Protein AF-A0A9E5NSW5-F1 (afdb_monomer)

pLDDT: mean 81.77, std 16.22, range [39.94, 98.19]

Mean predicted aligned error: 17.88 Å

Radius of gyration: 30.1 Å; Cα contacts (8 Å, |Δi|>4): 69; chains: 1; bounding box: 54×47×78 Å

Foldseek 3Di:
DDDDDDDDDDQVRCVVVVNHPPPVPDDDVLNVLVVVVPPDDDVVLPPQQAAQPPQRQGPVNCVVVVDDDDPSVCVSCVSVVQVVCCVPPVHPDDPDDDDDDDPDPVRVLVVVLVVLVVV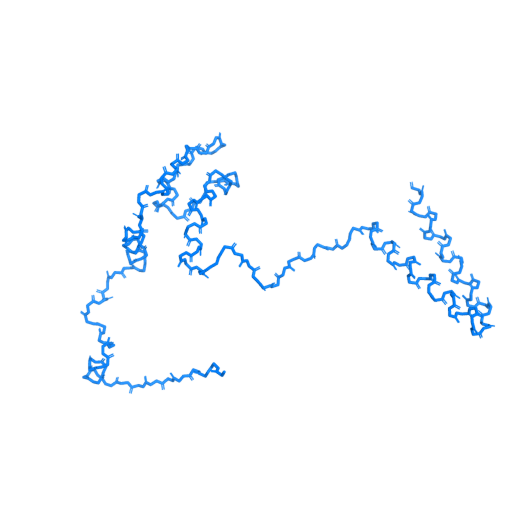LVVCVVVVVVVVNVVSVVVNVVSVVVVVD

Nearest PDB structures (foldseek):
  8wtc-assembly2_D  TM=4.691E-01  e=7.700E-06  Bacillus subtilis subsp. subtilis str. 168
  1s3q-assembly1_J-2  TM=4.730E-01  e=1.519E+00  Archaeoglobus fulgidus
  4xgs-assembly1_B  TM=5.065E-01  e=3.825E+00  Escherichia coli K-12
  3qz3-assembly1_A  TM=2.970E-01  e=7.255E-01  Vibrio cholerae O1 biovar El Tor str. N16961

Sequence (148 aa):
DNEMTTVHLCPSCAAEKGLDAGSAKNLPLSDFLAQMGQAAVTEEERVVAGPCTYCHTTVDDFRRSGRLGCPHCYSVYESQLRAILRRIHGSTYHLGKVYVPPASEAADRAARLAGLRRKLQQAVEAEDFERAAMIRDQIRELEAAIDA

Structure 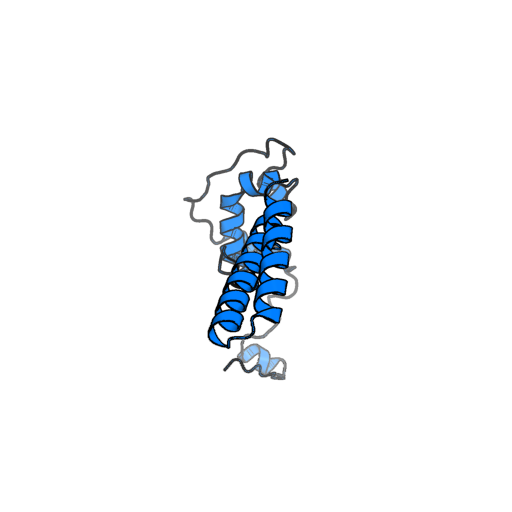(mmCIF, N/CA/C/O backbone):
data_AF-A0A9E5NSW5-F1
#
_entry.id   AF-A0A9E5NSW5-F1
#
loop_
_atom_site.group_PDB
_atom_site.id
_atom_site.type_symbol
_atom_site.label_atom_id
_atom_site.label_alt_id
_atom_site.label_comp_id
_atom_site.label_asym_id
_atom_site.label_entity_id
_atom_site.label_seq_id
_atom_site.pdbx_PDB_ins_code
_atom_site.Cartn_x
_atom_site.Cartn_y
_atom_site.Cartn_z
_atom_site.occupancy
_atom_site.B_iso_or_equiv
_atom_site.auth_seq_id
_atom_site.auth_comp_id
_atom_site.auth_asym_id
_atom_site.auth_atom_id
_atom_site.pdbx_PDB_model_num
ATOM 1 N N . ASP A 1 1 ? -20.602 -18.384 -17.792 1.00 39.94 1 ASP A N 1
ATOM 2 C CA . ASP A 1 1 ? -20.289 -19.826 -17.761 1.00 39.94 1 ASP A CA 1
ATOM 3 C C . ASP A 1 1 ? -18.956 -20.076 -18.437 1.00 39.94 1 ASP A C 1
ATOM 5 O O . ASP A 1 1 ? -18.826 -19.869 -19.634 1.00 39.94 1 ASP A O 1
ATOM 9 N N . ASN A 1 2 ? -17.927 -20.371 -17.639 1.00 47.69 2 ASN A N 1
ATOM 10 C CA . ASN A 1 2 ? -16.542 -20.526 -18.091 1.00 47.69 2 ASN A CA 1
ATOM 11 C C . ASN A 1 2 ? -16.162 -22.010 -18.053 1.00 47.69 2 ASN A C 1
ATOM 13 O O . ASN A 1 2 ? -15.383 -22.442 -17.201 1.00 47.69 2 ASN A O 1
ATOM 17 N N . GLU A 1 3 ? -16.786 -22.793 -18.928 1.00 50.81 3 GLU A N 1
ATOM 18 C CA . GLU A 1 3 ? -16.566 -24.235 -19.007 1.00 50.81 3 GLU A CA 1
ATOM 19 C C . GLU A 1 3 ? -15.395 -24.557 -19.937 1.00 5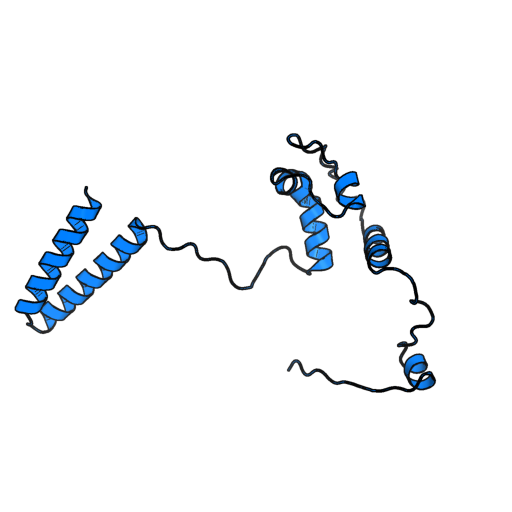0.81 3 GLU A C 1
ATOM 21 O O . GLU A 1 3 ? -15.347 -24.136 -21.093 1.00 50.81 3 GLU A O 1
ATOM 26 N N . MET A 1 4 ? -14.432 -25.313 -19.415 1.00 59.28 4 MET A N 1
ATOM 27 C CA . MET A 1 4 ? -13.303 -25.822 -20.185 1.00 59.28 4 MET A CA 1
ATOM 28 C C . MET A 1 4 ? -13.680 -27.172 -20.795 1.00 59.28 4 MET A C 1
ATOM 30 O O . MET A 1 4 ? -14.100 -28.078 -20.079 1.00 59.28 4 MET A O 1
ATOM 34 N N . THR A 1 5 ? -13.477 -27.325 -22.102 1.00 72.06 5 THR A N 1
ATOM 35 C CA . THR A 1 5 ? -13.656 -28.600 -22.807 1.00 72.06 5 THR A CA 1
ATOM 36 C C . THR A 1 5 ? -12.349 -29.057 -23.443 1.00 72.06 5 THR A C 1
ATOM 38 O O . THR A 1 5 ? -11.632 -28.284 -24.079 1.00 72.06 5 THR A O 1
ATOM 41 N N . THR A 1 6 ? -12.026 -30.333 -23.251 1.00 73.69 6 THR A N 1
ATOM 42 C CA . THR A 1 6 ? -10.845 -30.999 -23.810 1.00 73.69 6 THR A CA 1
ATOM 43 C C . THR A 1 6 ? -11.246 -31.843 -25.012 1.00 73.69 6 THR A C 1
ATOM 45 O O . THR A 1 6 ? -12.177 -32.642 -24.939 1.00 73.69 6 THR A O 1
ATOM 48 N N . VAL A 1 7 ? -10.525 -31.684 -26.124 1.00 81.69 7 VAL A N 1
ATOM 49 C CA . VAL A 1 7 ? -10.770 -32.416 -27.374 1.00 81.69 7 VAL A CA 1
ATOM 50 C C . VAL A 1 7 ? -9.480 -33.097 -27.821 1.00 81.69 7 VAL A C 1
ATOM 52 O O . VAL A 1 7 ? -8.417 -32.479 -27.825 1.00 81.69 7 VAL A O 1
ATOM 55 N N . HIS A 1 8 ? -9.575 -34.366 -28.222 1.00 82.81 8 HIS A N 1
ATOM 56 C CA . HIS A 1 8 ? -8.455 -35.150 -28.743 1.00 82.81 8 HIS A CA 1
ATOM 57 C C . HIS A 1 8 ? -8.614 -35.324 -30.255 1.00 82.81 8 HIS A C 1
ATOM 59 O O . HIS A 1 8 ? -9.510 -36.032 -30.710 1.00 82.81 8 HIS A O 1
ATOM 65 N N . LEU A 1 9 ? -7.760 -34.659 -31.032 1.00 84.50 9 LEU A N 1
ATOM 66 C CA . LEU A 1 9 ? -7.796 -34.686 -32.495 1.00 84.50 9 LEU A CA 1
ATOM 67 C C . LEU A 1 9 ? -6.628 -35.510 -33.044 1.00 84.50 9 LEU A C 1
ATOM 69 O O . LEU A 1 9 ? -5.522 -35.464 -32.506 1.00 84.50 9 LEU A O 1
ATOM 73 N N . CYS A 1 10 ? -6.862 -36.239 -34.137 1.00 87.19 10 CYS A N 1
ATOM 74 C CA . CYS A 1 10 ? -5.777 -36.809 -34.933 1.00 87.19 10 CYS A CA 1
ATOM 75 C C . CYS A 1 10 ? -5.058 -35.699 -35.740 1.00 87.19 10 CYS A C 1
ATOM 77 O O . CYS A 1 10 ? -5.597 -34.595 -35.865 1.00 87.19 10 CYS A O 1
ATOM 79 N N . PRO A 1 11 ? -3.868 -35.961 -36.316 1.00 83.56 11 PRO A N 1
ATOM 80 C CA . PRO A 1 11 ? -3.076 -34.935 -37.002 1.00 83.56 11 PRO A CA 1
ATOM 81 C C . PRO A 1 11 ? -3.810 -34.214 -38.141 1.00 83.56 11 PRO A C 1
ATOM 83 O O . PRO A 1 11 ? -3.750 -32.993 -38.224 1.00 83.56 11 PRO A O 1
ATOM 86 N N . SER A 1 12 ? -4.558 -34.938 -38.979 1.00 84.62 12 SER A N 1
ATOM 87 C CA . SER A 1 12 ? -5.314 -34.334 -40.084 1.00 84.62 12 SER A CA 1
ATOM 88 C C . SER A 1 12 ? -6.445 -33.430 -39.590 1.00 84.62 12 SER A C 1
ATOM 90 O O . SER A 1 12 ? -6.597 -32.312 -40.075 1.00 84.62 12 SER A O 1
ATOM 92 N N . CYS A 1 13 ? -7.197 -33.863 -38.576 1.00 83.50 13 CYS A N 1
ATOM 93 C CA . CYS A 1 13 ? -8.262 -33.049 -37.988 1.00 83.50 13 CYS A CA 1
ATOM 94 C C . CYS A 1 13 ? -7.715 -31.836 -37.221 1.00 83.50 13 CYS A C 1
ATOM 96 O O . CYS A 1 13 ? -8.361 -30.790 -37.188 1.00 83.50 13 CYS A O 1
ATOM 98 N N . ALA A 1 14 ? -6.531 -31.948 -36.608 1.00 83.62 14 ALA A N 1
ATOM 99 C CA . ALA A 1 14 ? -5.849 -30.808 -36.002 1.00 83.62 14 ALA A CA 1
ATOM 100 C C . ALA A 1 14 ? -5.442 -29.780 -37.071 1.00 83.62 14 ALA A C 1
ATOM 102 O O . ALA A 1 14 ? -5.661 -28.585 -36.877 1.00 83.62 14 ALA A O 1
ATOM 103 N N . ALA A 1 15 ? -4.937 -30.243 -38.218 1.00 77.62 15 ALA A N 1
ATOM 104 C CA . ALA A 1 15 ? -4.557 -29.388 -39.336 1.00 77.62 15 ALA A CA 1
ATOM 105 C C . ALA A 1 15 ? -5.738 -28.621 -39.938 1.00 77.62 15 ALA A C 1
ATOM 107 O O . ALA A 1 15 ? -5.666 -27.403 -40.094 1.00 77.62 15 ALA A O 1
ATOM 108 N N . GLU A 1 16 ? -6.861 -29.299 -40.181 1.00 79.69 16 GLU A N 1
ATOM 109 C CA . GLU A 1 16 ? -8.101 -28.663 -40.649 1.00 79.69 16 GLU A CA 1
ATOM 110 C C . GLU A 1 16 ? -8.620 -27.592 -39.682 1.00 79.69 16 GLU A C 1
ATOM 112 O O . GLU A 1 16 ? -9.198 -26.590 -40.102 1.00 79.69 16 GLU A O 1
ATOM 117 N N . LYS A 1 17 ? -8.406 -27.783 -38.376 1.00 78.44 17 LYS A N 1
ATOM 118 C CA . LYS A 1 17 ? -8.771 -26.811 -37.336 1.00 78.44 17 LYS A CA 1
ATOM 119 C C . LYS A 1 17 ? -7.724 -25.708 -37.137 1.00 78.44 17 LYS A C 1
ATOM 121 O O . LYS A 1 17 ? -7.902 -24.882 -36.247 1.00 78.44 17 LYS A O 1
ATOM 126 N N . GLY A 1 18 ? -6.653 -25.679 -37.935 1.00 69.94 18 GLY A N 1
ATOM 127 C CA . GLY A 1 18 ? -5.565 -24.705 -37.805 1.00 69.94 18 GLY A CA 1
ATOM 128 C C . GLY A 1 18 ? -4.720 -24.890 -36.541 1.00 69.94 18 GLY A C 1
ATOM 129 O O . GLY A 1 18 ? -4.001 -23.982 -36.139 1.00 69.94 18 GLY A O 1
ATOM 130 N N . LEU A 1 19 ? -4.812 -26.061 -35.906 1.00 71.38 19 LEU A N 1
ATOM 131 C CA . LEU A 1 19 ? -4.070 -26.443 -34.703 1.00 71.38 19 LEU A CA 1
ATOM 132 C C . LEU A 1 19 ? -2.792 -27.219 -35.045 1.00 71.38 19 LEU A C 1
ATOM 134 O O . LEU A 1 19 ? -2.157 -27.785 -34.152 1.00 71.38 19 LEU A O 1
ATOM 138 N N . ASP A 1 20 ? -2.416 -27.272 -36.329 1.00 61.16 20 ASP A N 1
ATOM 139 C CA . ASP A 1 20 ? -1.190 -27.933 -36.748 1.00 61.16 20 ASP A CA 1
ATOM 140 C C . ASP A 1 20 ? 0.020 -27.197 -36.169 1.00 61.16 20 ASP A C 1
ATOM 142 O O . ASP A 1 20 ? 0.385 -26.089 -36.574 1.00 61.16 20 ASP A O 1
ATOM 146 N N . ALA A 1 21 ? 0.680 -27.846 -35.215 1.00 55.28 21 ALA A N 1
ATOM 147 C CA . ALA A 1 21 ? 1.967 -27.449 -34.669 1.00 55.28 21 ALA A CA 1
ATOM 148 C C . ALA A 1 21 ? 3.090 -27.729 -35.693 1.00 55.28 21 ALA A C 1
ATOM 150 O O . ALA A 1 21 ? 4.069 -28.413 -35.388 1.00 55.28 21 ALA A O 1
ATOM 151 N N . GLY A 1 22 ? 2.918 -27.246 -36.926 1.00 51.25 22 GLY A N 1
ATOM 152 C CA . GLY A 1 22 ? 3.814 -27.445 -38.066 1.00 51.25 22 GLY A CA 1
ATOM 153 C C . GLY A 1 22 ? 4.671 -26.226 -38.422 1.00 51.25 22 GLY A C 1
ATOM 154 O O . GLY A 1 22 ? 5.735 -26.402 -39.002 1.00 51.25 22 GLY A O 1
ATOM 155 N N . SER A 1 23 ? 4.283 -25.010 -38.010 1.00 48.75 23 SER A N 1
ATOM 156 C CA . SER A 1 23 ? 5.057 -23.774 -38.269 1.00 48.75 23 SER A CA 1
ATOM 157 C C . SER A 1 23 ? 5.400 -22.945 -37.025 1.00 48.75 23 SER A C 1
ATOM 159 O O . SER A 1 23 ? 6.039 -21.907 -37.148 1.00 48.75 23 SER A O 1
ATOM 161 N N . ALA A 1 24 ? 5.043 -23.411 -35.824 1.00 48.75 24 ALA A N 1
ATOM 162 C CA . ALA A 1 24 ? 5.394 -22.760 -34.552 1.00 48.75 24 ALA A CA 1
ATOM 163 C C . ALA A 1 24 ? 6.280 -23.637 -33.645 1.00 48.75 24 ALA A C 1
ATOM 165 O O . ALA A 1 24 ? 6.425 -23.373 -32.453 1.00 48.75 24 ALA A O 1
ATOM 166 N N . LYS A 1 25 ? 6.880 -24.702 -34.190 1.00 52.06 25 LYS A N 1
ATOM 167 C CA . LYS A 1 25 ? 7.887 -25.480 -33.464 1.00 52.06 25 LYS A CA 1
ATOM 168 C C . LYS A 1 25 ? 9.227 -24.752 -33.568 1.00 52.06 25 LYS A C 1
ATOM 170 O O . LYS A 1 25 ? 9.819 -24.715 -34.641 1.00 52.06 25 LYS A O 1
ATOM 175 N N . ASN A 1 26 ? 9.679 -24.229 -32.426 1.00 50.16 26 ASN A N 1
ATOM 176 C CA . ASN A 1 26 ? 11.008 -23.663 -32.129 1.00 50.16 26 ASN A CA 1
ATOM 177 C C . ASN A 1 26 ? 11.172 -22.139 -32.157 1.00 50.16 26 ASN A C 1
ATOM 179 O O . ASN A 1 26 ? 12.306 -21.676 -32.238 1.00 50.16 26 ASN A O 1
ATOM 183 N N . LEU A 1 27 ? 10.112 -21.347 -31.993 1.00 50.25 27 LEU A N 1
ATOM 184 C CA . LEU A 1 27 ? 10.330 -20.032 -31.387 1.00 50.25 27 LEU A CA 1
ATOM 185 C C . LEU A 1 27 ? 10.236 -20.219 -29.872 1.00 50.25 27 LEU A C 1
ATOM 187 O O . LEU A 1 27 ? 9.160 -20.584 -29.385 1.00 50.25 27 LEU A O 1
ATOM 191 N N . PRO A 1 28 ? 11.332 -20.048 -29.108 1.00 66.94 28 PRO A N 1
ATOM 192 C CA . PRO A 1 28 ? 11.210 -19.983 -27.664 1.00 66.94 28 PRO A CA 1
ATOM 193 C C . PRO A 1 28 ? 10.210 -18.870 -27.345 1.00 66.94 28 PRO A C 1
ATOM 195 O O . PRO A 1 28 ? 10.150 -17.855 -28.040 1.00 66.94 28 PRO A O 1
ATOM 198 N N . LEU A 1 29 ? 9.389 -19.062 -26.312 1.00 61.41 29 LEU A N 1
ATOM 199 C CA . LEU A 1 29 ? 8.359 -18.093 -25.922 1.00 61.41 29 LEU A CA 1
ATOM 200 C C . LEU A 1 29 ? 8.932 -16.665 -25.810 1.00 61.41 29 LEU A C 1
ATOM 202 O O . LEU A 1 29 ? 8.243 -15.701 -26.120 1.00 61.41 29 LEU A O 1
ATOM 206 N N . SER A 1 30 ? 10.213 -16.539 -25.448 1.00 62.00 30 SER A N 1
ATOM 207 C CA . SER A 1 30 ? 10.976 -15.289 -25.458 1.00 62.00 30 SER A CA 1
ATOM 208 C C . SER A 1 30 ? 11.020 -14.588 -26.818 1.00 62.00 30 SER A C 1
ATOM 210 O O . SER A 1 30 ? 10.826 -13.378 -26.869 1.00 62.00 30 SER A O 1
ATOM 212 N N . ASP A 1 31 ? 11.225 -15.319 -27.912 1.00 63.12 31 ASP A N 1
ATOM 213 C CA . ASP A 1 31 ? 11.364 -14.753 -29.258 1.00 63.12 31 ASP A CA 1
ATOM 214 C C . ASP A 1 31 ? 10.005 -14.351 -29.822 1.00 63.12 31 ASP A C 1
ATOM 216 O O . ASP A 1 31 ? 9.870 -13.296 -30.439 1.00 63.12 31 ASP A O 1
ATOM 220 N N . PHE A 1 32 ? 8.965 -15.134 -29.525 1.00 67.31 32 PHE A N 1
ATOM 221 C CA . PHE A 1 32 ? 7.588 -14.755 -29.832 1.00 67.31 32 PHE A CA 1
ATOM 222 C C . PHE A 1 32 ? 7.170 -13.487 -29.069 1.00 67.31 32 PHE A C 1
ATOM 224 O O . PHE A 1 32 ? 6.627 -12.550 -29.660 1.00 67.31 32 PHE A O 1
ATOM 231 N N . LEU A 1 33 ? 7.484 -13.408 -27.770 1.00 69.88 33 LEU A N 1
ATOM 232 C CA . LEU A 1 33 ? 7.245 -12.211 -26.957 1.00 69.88 33 LEU A CA 1
ATOM 233 C C . LEU A 1 33 ? 8.049 -11.002 -27.469 1.00 69.88 33 LEU A C 1
ATOM 235 O O . LEU A 1 33 ? 7.518 -9.889 -27.504 1.00 69.88 33 LEU A O 1
ATOM 239 N N . ALA A 1 34 ? 9.290 -11.208 -27.917 1.00 66.12 34 ALA A N 1
ATOM 240 C CA . ALA A 1 34 ? 10.135 -10.164 -28.492 1.00 66.12 34 ALA A CA 1
ATOM 241 C C . ALA A 1 34 ? 9.601 -9.651 -29.841 1.00 66.12 34 ALA A C 1
ATOM 243 O O . ALA A 1 34 ? 9.558 -8.439 -30.062 1.00 66.12 34 ALA A O 1
ATOM 244 N N . GLN A 1 35 ? 9.141 -10.547 -30.719 1.00 60.56 35 GLN A N 1
ATOM 245 C CA . GLN A 1 35 ? 8.598 -10.202 -32.035 1.00 60.56 35 GLN A CA 1
ATOM 246 C C . GLN A 1 35 ? 7.246 -9.495 -31.927 1.00 60.56 35 GLN A C 1
ATOM 248 O O . GLN A 1 35 ? 7.011 -8.489 -32.598 1.00 60.56 35 GLN A O 1
ATOM 253 N N . MET A 1 36 ? 6.387 -9.944 -31.009 1.00 61.25 36 MET A N 1
ATOM 254 C CA . MET A 1 36 ? 5.210 -9.178 -30.620 1.00 61.25 36 MET A CA 1
ATOM 255 C C . MET A 1 36 ? 5.648 -7.784 -30.150 1.00 61.25 36 MET A C 1
ATOM 257 O O . MET A 1 36 ? 5.135 -6.787 -30.668 1.00 61.25 36 MET A O 1
ATOM 261 N N . GLY A 1 37 ? 6.637 -7.699 -29.252 1.00 59.81 37 GLY A N 1
ATOM 262 C CA . GLY A 1 37 ? 7.272 -6.463 -28.771 1.00 59.81 37 GLY A CA 1
ATOM 263 C C . GLY A 1 37 ? 7.493 -5.385 -29.840 1.00 59.81 37 GLY A C 1
ATOM 264 O O . GLY A 1 37 ? 7.252 -4.210 -29.569 1.00 59.81 37 GLY A O 1
ATOM 265 N N . GLN A 1 38 ? 7.867 -5.787 -31.057 1.00 57.03 38 GLN A N 1
ATOM 266 C CA . GLN A 1 38 ? 8.271 -4.896 -32.149 1.00 57.03 38 GLN A CA 1
ATOM 267 C C . GLN A 1 38 ? 7.124 -4.448 -33.073 1.00 57.03 38 GLN A C 1
ATOM 269 O O . GLN A 1 38 ? 7.200 -3.363 -33.640 1.00 57.03 38 GLN A O 1
ATOM 274 N N . ALA A 1 39 ? 6.044 -5.224 -33.206 1.00 47.28 39 ALA A N 1
ATOM 275 C CA . ALA A 1 39 ? 4.987 -4.966 -34.197 1.00 47.28 39 ALA A CA 1
ATOM 276 C C . ALA A 1 39 ? 3.931 -3.911 -33.785 1.00 47.28 39 ALA A C 1
ATOM 278 O O . ALA A 1 39 ? 2.995 -3.666 -34.539 1.00 47.28 39 ALA A O 1
ATOM 279 N N . ALA A 1 40 ? 4.041 -3.304 -32.597 1.00 49.12 40 ALA A N 1
ATOM 280 C CA . ALA A 1 40 ? 2.990 -2.444 -32.028 1.00 49.12 40 ALA A CA 1
ATOM 281 C C . ALA A 1 40 ? 3.489 -1.107 -31.450 1.00 49.12 40 ALA A C 1
ATOM 283 O O . ALA A 1 40 ? 2.771 -0.469 -30.686 1.00 49.12 40 ALA A O 1
ATOM 284 N N . VAL A 1 41 ? 4.712 -0.679 -31.775 1.00 46.97 41 VAL A N 1
ATOM 285 C CA . VAL A 1 41 ? 5.209 0.644 -31.366 1.00 46.97 41 VAL A CA 1
ATOM 286 C C . VAL A 1 41 ? 4.818 1.683 -32.411 1.00 46.97 41 VAL A C 1
ATOM 288 O O . VAL A 1 41 ? 5.534 1.892 -33.388 1.00 46.97 41 VAL A O 1
ATOM 291 N N . THR A 1 42 ? 3.678 2.341 -32.202 1.00 45.78 42 THR A N 1
ATOM 292 C CA . THR A 1 42 ? 3.441 3.661 -32.792 1.00 45.78 42 THR A CA 1
ATOM 293 C C . THR A 1 42 ? 4.530 4.611 -32.279 1.00 45.78 42 THR A C 1
ATOM 295 O O . THR A 1 42 ? 4.958 4.535 -31.126 1.00 45.78 42 THR A O 1
ATOM 298 N N . GLU A 1 43 ? 5.054 5.473 -33.151 1.00 48.97 43 GLU A N 1
ATOM 299 C CA . GLU A 1 43 ? 6.226 6.323 -32.872 1.00 48.97 43 GLU A CA 1
ATOM 300 C C . GLU A 1 43 ? 6.026 7.340 -31.731 1.00 48.97 43 GLU A C 1
ATOM 302 O O . GLU A 1 43 ? 6.991 7.947 -31.269 1.00 48.97 43 GLU A O 1
ATOM 307 N N . GLU A 1 44 ? 4.803 7.480 -31.227 1.00 45.91 44 GLU A N 1
ATOM 308 C CA . GLU A 1 44 ? 4.375 8.519 -30.287 1.00 45.91 44 GLU A CA 1
ATOM 309 C C . GLU A 1 44 ? 4.752 8.245 -28.814 1.00 45.91 44 GLU A C 1
ATOM 311 O O . GLU A 1 44 ? 4.710 9.162 -27.998 1.00 45.91 44 GLU A O 1
ATOM 316 N N . GLU A 1 45 ? 5.204 7.036 -28.449 1.00 49.81 45 GLU A N 1
ATOM 317 C CA . GLU A 1 45 ? 5.583 6.680 -27.060 1.00 49.81 45 GLU A CA 1
ATOM 318 C C . GLU A 1 45 ? 7.103 6.687 -26.778 1.00 49.81 45 GLU A C 1
ATOM 320 O O . GLU A 1 45 ? 7.558 6.222 -25.728 1.00 49.81 45 GLU A O 1
ATOM 325 N N . ARG A 1 46 ? 7.938 7.241 -27.669 1.00 53.75 46 ARG A N 1
ATOM 326 C CA . ARG A 1 46 ? 9.399 7.323 -27.456 1.00 53.75 46 ARG A CA 1
ATOM 327 C C . ARG A 1 46 ? 9.813 8.456 -26.503 1.00 53.75 46 ARG A C 1
ATOM 329 O O . ARG A 1 46 ? 10.718 9.225 -26.810 1.00 53.75 46 ARG A O 1
ATOM 336 N N . VAL A 1 47 ? 9.241 8.530 -25.300 1.00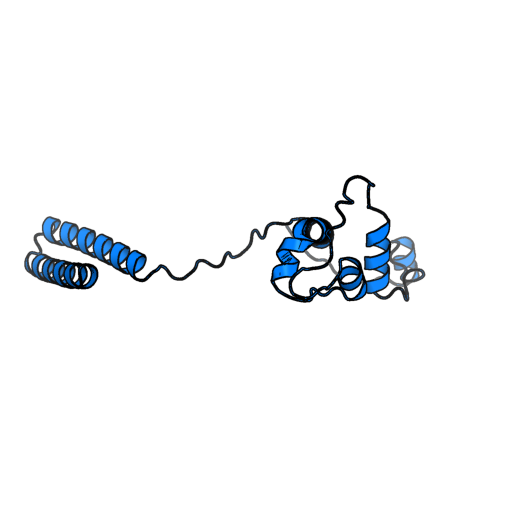 56.16 47 VAL A N 1
ATOM 337 C CA . VAL A 1 47 ? 9.969 9.166 -24.189 1.00 56.16 47 VAL A CA 1
ATOM 338 C C . VAL A 1 47 ? 11.019 8.156 -23.742 1.00 56.16 47 VAL A C 1
ATOM 340 O O . VAL A 1 47 ? 10.746 7.253 -22.950 1.00 56.16 47 VAL A O 1
ATOM 343 N N . VAL A 1 48 ? 12.211 8.241 -24.330 1.00 64.19 48 VAL A N 1
ATOM 344 C CA . VAL A 1 48 ? 13.347 7.410 -23.925 1.00 64.19 48 VAL A CA 1
ATOM 345 C C . VAL A 1 48 ? 13.849 7.967 -22.599 1.00 64.19 48 VAL A C 1
ATOM 347 O O . VAL A 1 48 ? 14.564 8.965 -22.560 1.00 64.19 48 VAL A O 1
ATOM 350 N N . ALA A 1 49 ? 13.414 7.353 -21.501 1.00 74.00 49 ALA A N 1
ATOM 351 C CA . ALA A 1 49 ? 13.950 7.662 -20.187 1.00 74.00 49 ALA A CA 1
ATOM 352 C C . ALA A 1 49 ? 15.465 7.404 -20.192 1.00 74.00 49 ALA A C 1
ATOM 354 O O . ALA A 1 49 ? 15.928 6.373 -20.690 1.00 74.00 49 ALA A O 1
ATOM 355 N N . GLY A 1 50 ? 16.230 8.360 -19.662 1.00 86.62 50 GLY A N 1
ATOM 356 C CA . GLY A 1 50 ? 17.670 8.206 -19.477 1.00 86.62 50 GLY A CA 1
ATOM 357 C C . GLY A 1 50 ? 18.013 7.059 -18.513 1.00 86.62 50 GLY A C 1
ATOM 358 O O . GLY A 1 50 ? 17.120 6.487 -17.883 1.00 86.62 50 GLY A O 1
ATOM 359 N N . PRO A 1 51 ? 19.305 6.712 -18.375 1.00 93.94 51 PRO A N 1
ATOM 360 C CA . PRO A 1 51 ? 19.744 5.667 -17.455 1.00 93.94 51 PRO A CA 1
ATOM 361 C C . PRO A 1 51 ? 19.308 5.964 -16.016 1.00 93.94 51 PRO A C 1
ATOM 363 O O . PRO A 1 51 ? 19.268 7.120 -15.590 1.00 93.94 51 PRO A O 1
ATOM 366 N N . CYS A 1 52 ? 19.035 4.915 -15.236 1.00 94.50 52 CYS A N 1
ATOM 367 C CA . CYS A 1 52 ? 18.695 5.073 -13.826 1.00 94.50 52 CYS A CA 1
ATOM 368 C C . CYS A 1 52 ? 19.827 5.800 -13.084 1.00 94.50 52 CYS A C 1
ATOM 370 O O . CYS A 1 52 ? 20.972 5.358 -13.103 1.00 94.50 52 CYS A O 1
ATOM 372 N N . THR A 1 53 ? 19.518 6.879 -12.370 1.00 95.88 53 THR A N 1
ATOM 373 C CA . THR A 1 53 ? 20.530 7.661 -11.639 1.00 95.88 53 THR A CA 1
ATOM 374 C C . THR A 1 53 ? 21.158 6.906 -10.464 1.00 95.88 53 THR A C 1
ATOM 376 O O . THR A 1 53 ? 22.241 7.274 -10.028 1.00 95.88 53 THR A O 1
ATOM 379 N N . TYR A 1 54 ? 20.505 5.846 -9.968 1.00 96.56 54 TYR A N 1
ATOM 380 C CA . TYR A 1 54 ? 20.981 5.053 -8.831 1.00 96.56 54 TYR A CA 1
ATOM 381 C C . TYR A 1 54 ? 21.832 3.840 -9.236 1.00 96.56 54 TYR A C 1
ATOM 383 O O . TYR A 1 54 ? 22.847 3.567 -8.609 1.00 96.56 54 TYR A O 1
ATOM 391 N N . CYS A 1 55 ? 21.409 3.080 -10.253 1.00 95.94 55 CYS A N 1
ATOM 392 C CA . CYS A 1 55 ? 22.087 1.835 -10.659 1.00 95.94 55 CYS A CA 1
ATOM 393 C C . CYS A 1 55 ? 22.565 1.823 -12.115 1.00 95.94 55 CYS A C 1
ATOM 395 O O . CYS A 1 55 ? 23.078 0.810 -12.579 1.00 95.94 55 CYS A O 1
ATOM 397 N N . HIS A 1 56 ? 22.352 2.915 -12.852 1.00 95.69 56 HIS A N 1
ATOM 398 C CA . HIS A 1 56 ? 22.780 3.120 -14.241 1.00 95.69 56 HIS A CA 1
ATOM 399 C C . HIS A 1 56 ? 22.236 2.132 -15.283 1.00 95.69 56 HIS A C 1
ATOM 401 O O . HIS A 1 56 ? 22.536 2.285 -16.462 1.00 95.69 56 HIS A O 1
ATOM 407 N N . THR A 1 57 ? 21.379 1.181 -14.890 1.00 94.94 57 THR A N 1
ATOM 408 C CA . THR A 1 57 ? 20.641 0.314 -15.824 1.00 94.94 57 THR A CA 1
ATOM 409 C C . THR A 1 57 ? 19.885 1.179 -16.819 1.00 94.94 57 THR A C 1
ATOM 411 O O . THR A 1 57 ? 19.179 2.087 -16.379 1.00 94.94 57 THR A O 1
ATOM 414 N N . THR A 1 58 ? 20.017 0.899 -18.116 1.00 94.00 58 THR A N 1
ATOM 415 C CA . THR A 1 58 ? 19.311 1.582 -19.214 1.00 94.00 58 THR A CA 1
ATOM 416 C C . THR A 1 58 ? 18.007 0.869 -19.601 1.00 94.00 58 THR A C 1
ATOM 418 O O . THR A 1 58 ? 17.778 -0.282 -19.220 1.00 94.00 58 THR A O 1
ATOM 421 N N . VAL A 1 59 ? 17.154 1.517 -20.408 1.00 90.50 59 VAL A N 1
ATOM 422 C CA . VAL A 1 59 ? 15.972 0.856 -21.004 1.00 90.50 59 VAL A CA 1
ATOM 423 C C . VAL A 1 59 ? 16.376 -0.363 -21.838 1.00 90.50 59 VAL A C 1
ATOM 425 O O . VAL A 1 59 ? 15.679 -1.376 -21.817 1.00 90.50 59 VAL A O 1
ATOM 428 N N . ASP A 1 60 ? 17.498 -0.297 -22.555 1.00 91.00 60 ASP A N 1
ATOM 429 C CA . ASP A 1 60 ? 17.952 -1.401 -23.404 1.00 91.00 60 ASP A CA 1
ATOM 430 C C . ASP A 1 60 ? 18.485 -2.578 -22.581 1.00 91.00 60 ASP A C 1
ATOM 432 O O . ASP A 1 60 ? 18.258 -3.735 -22.937 1.00 91.00 60 ASP A O 1
ATOM 436 N N . ASP A 1 61 ? 19.116 -2.317 -21.435 1.00 92.69 61 ASP A N 1
ATOM 437 C CA . ASP A 1 61 ? 19.481 -3.369 -20.479 1.00 92.69 61 ASP A CA 1
ATOM 438 C C . ASP A 1 61 ? 18.244 -4.074 -19.931 1.00 92.69 61 ASP A C 1
ATOM 440 O O . ASP A 1 61 ? 18.199 -5.307 -19.892 1.00 92.69 61 ASP A O 1
ATOM 444 N N . PHE A 1 62 ? 17.211 -3.308 -19.569 1.00 91.38 62 PHE A N 1
ATOM 445 C CA . PHE A 1 62 ? 15.932 -3.864 -19.143 1.00 91.38 62 PHE A CA 1
ATOM 446 C C . PHE A 1 62 ? 15.275 -4.687 -20.258 1.00 91.38 62 PHE A C 1
ATOM 448 O O . PHE A 1 62 ? 14.853 -5.813 -20.009 1.00 91.38 62 PHE A O 1
ATOM 455 N N . ARG A 1 63 ? 15.241 -4.189 -21.499 1.00 87.00 63 ARG A N 1
ATOM 456 C CA . ARG A 1 63 ? 14.660 -4.915 -22.643 1.00 87.00 63 ARG A CA 1
ATOM 457 C C . ARG A 1 63 ? 15.392 -6.218 -22.951 1.00 87.00 63 ARG A C 1
ATOM 459 O O . ARG A 1 63 ? 14.739 -7.211 -23.249 1.00 87.00 63 ARG A O 1
ATOM 466 N N . ARG A 1 64 ? 16.726 -6.225 -22.876 1.00 89.62 64 ARG A N 1
ATOM 467 C CA . ARG A 1 64 ? 17.542 -7.424 -23.131 1.00 89.62 64 ARG A CA 1
ATOM 468 C C . ARG A 1 64 ? 17.437 -8.454 -22.012 1.00 89.62 64 ARG A C 1
ATOM 470 O O . ARG A 1 64 ? 17.345 -9.643 -22.287 1.00 89.62 64 ARG A O 1
ATOM 477 N N . SER A 1 65 ? 17.486 -8.009 -20.759 1.00 91.19 65 SER A N 1
ATOM 478 C CA . SER A 1 65 ? 17.511 -8.908 -19.596 1.00 91.19 65 SER A CA 1
ATOM 479 C C . SER A 1 65 ? 16.122 -9.289 -19.079 1.00 91.19 65 SER A C 1
ATOM 481 O O . SER A 1 65 ? 15.989 -10.257 -18.330 1.00 91.19 65 SER A O 1
ATOM 483 N N . GLY A 1 66 ? 15.098 -8.501 -19.413 1.00 87.06 66 GLY A N 1
ATOM 484 C CA . GLY A 1 66 ? 13.770 -8.565 -18.808 1.00 87.06 66 GLY A CA 1
ATOM 485 C C . GLY A 1 66 ? 13.738 -8.153 -17.331 1.00 87.06 66 GLY A C 1
ATOM 486 O O . GLY A 1 66 ? 12.727 -8.372 -16.665 1.00 87.06 66 GLY A O 1
ATOM 487 N N . ARG A 1 67 ? 14.829 -7.600 -16.781 1.00 91.56 67 ARG A N 1
ATOM 488 C CA . ARG A 1 67 ? 14.973 -7.301 -15.348 1.00 91.56 67 ARG A CA 1
ATOM 489 C C . ARG A 1 67 ? 15.354 -5.845 -15.107 1.00 91.56 67 ARG A C 1
ATOM 491 O O . ARG A 1 67 ? 16.146 -5.260 -15.837 1.00 91.56 67 ARG A O 1
ATOM 498 N N . LEU A 1 68 ? 14.787 -5.273 -14.048 1.00 94.25 68 LEU A N 1
ATOM 499 C CA . LEU A 1 68 ? 15.180 -3.964 -13.531 1.00 94.25 68 LEU A CA 1
ATOM 500 C C . LEU A 1 68 ? 16.374 -4.112 -12.580 1.00 94.25 68 LEU A C 1
ATOM 502 O O . LEU A 1 68 ? 16.486 -5.121 -11.884 1.00 94.25 68 LEU A O 1
ATOM 506 N N . GLY A 1 69 ? 17.242 -3.099 -12.531 1.00 94.69 69 GLY A N 1
ATOM 507 C CA . GLY A 1 69 ? 18.458 -3.134 -11.711 1.00 94.69 69 GLY A CA 1
ATOM 508 C C . GLY A 1 69 ? 18.249 -2.785 -10.235 1.00 94.69 69 GLY A C 1
ATOM 509 O O . GLY A 1 69 ? 18.933 -3.321 -9.369 1.00 94.69 69 GLY A O 1
ATOM 510 N N . CYS A 1 70 ? 17.307 -1.893 -9.916 1.00 96.81 70 CYS A N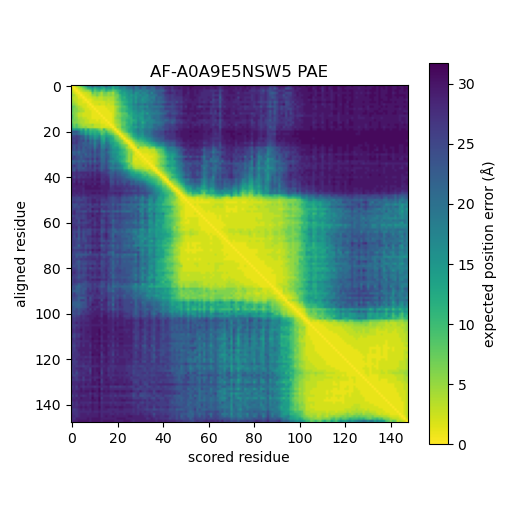 1
ATOM 511 C CA . CYS A 1 70 ? 17.023 -1.465 -8.542 1.00 96.81 70 CYS A CA 1
ATOM 512 C C . CYS A 1 70 ? 15.572 -0.960 -8.392 1.00 96.81 70 CYS A C 1
ATOM 514 O O . CYS A 1 70 ? 14.896 -0.755 -9.404 1.00 96.81 70 CYS A O 1
ATOM 516 N N . PRO A 1 71 ? 15.088 -0.680 -7.164 1.00 96.75 71 PRO A N 1
ATOM 517 C CA . PRO A 1 71 ? 13.728 -0.177 -6.944 1.00 96.75 71 PRO A CA 1
ATOM 518 C C . PRO A 1 71 ? 13.413 1.145 -7.665 1.00 96.75 71 PRO A C 1
ATOM 520 O O . PRO A 1 71 ? 12.312 1.316 -8.178 1.00 96.75 71 PRO A O 1
ATOM 523 N N . HIS A 1 72 ? 14.384 2.056 -7.792 1.00 96.19 72 HIS A N 1
ATOM 524 C CA . HIS A 1 72 ? 14.194 3.342 -8.481 1.00 96.19 72 HIS A CA 1
ATOM 525 C C . HIS A 1 72 ? 13.885 3.178 -9.976 1.00 96.19 72 HIS A C 1
ATOM 527 O O . HIS A 1 72 ? 13.262 4.050 -10.581 1.00 96.19 72 HIS A O 1
ATOM 533 N N . CYS A 1 73 ? 14.280 2.052 -10.581 1.00 95.75 73 CYS A N 1
ATOM 534 C CA . CYS A 1 73 ? 14.003 1.777 -11.988 1.00 95.75 73 CYS A CA 1
ATOM 535 C C . CYS A 1 73 ? 12.499 1.672 -12.289 1.00 95.75 73 CYS A C 1
ATOM 537 O O . CYS A 1 73 ? 12.111 1.931 -13.423 1.00 95.75 73 CYS A O 1
ATOM 539 N N . TYR A 1 74 ? 11.653 1.335 -11.303 1.00 93.69 74 TYR A N 1
ATOM 540 C CA . TYR A 1 74 ? 10.196 1.305 -11.493 1.00 93.69 74 TYR A CA 1
ATOM 541 C C . TYR A 1 74 ? 9.629 2.687 -11.824 1.00 93.69 74 TYR A C 1
ATOM 543 O O . TYR A 1 74 ? 8.734 2.793 -12.655 1.00 93.69 74 TYR A O 1
ATOM 551 N N . SER A 1 75 ? 10.169 3.735 -11.199 1.00 94.12 75 SER A N 1
ATOM 552 C CA . SER A 1 75 ? 9.763 5.118 -11.456 1.00 94.12 75 SER A CA 1
ATOM 553 C C . SER A 1 75 ? 10.386 5.658 -12.739 1.00 94.12 75 SER A C 1
ATOM 555 O O . SER A 1 75 ? 9.697 6.277 -13.541 1.00 94.12 75 SER A O 1
ATOM 557 N N . VAL A 1 76 ? 11.681 5.398 -12.967 1.00 94.62 76 VAL A N 1
ATOM 558 C CA . VAL A 1 76 ? 12.386 5.880 -14.172 1.00 94.62 76 VAL A CA 1
ATOM 559 C C . VAL A 1 76 ? 11.758 5.307 -15.445 1.00 94.62 76 VAL A C 1
ATOM 561 O O . VAL A 1 76 ? 11.597 6.029 -16.425 1.00 94.62 76 VAL A O 1
ATOM 564 N N . TYR A 1 77 ? 11.373 4.029 -15.418 1.00 93.12 77 TYR A N 1
ATOM 565 C CA . TYR A 1 77 ? 10.840 3.313 -16.578 1.00 93.12 77 TYR A CA 1
ATOM 566 C C . TYR A 1 77 ? 9.332 3.064 -16.510 1.00 93.12 77 TYR A C 1
ATOM 568 O O . TYR A 1 77 ? 8.822 2.124 -17.124 1.00 93.12 77 TYR A O 1
ATOM 576 N N . GLU A 1 78 ? 8.606 3.886 -15.749 1.00 92.44 78 GLU A N 1
ATOM 577 C CA . GLU A 1 78 ? 7.177 3.696 -15.500 1.00 92.44 78 GLU A CA 1
ATOM 578 C C . GLU A 1 78 ? 6.367 3.637 -16.803 1.00 92.44 78 GLU A C 1
ATOM 580 O O . GLU A 1 78 ? 5.523 2.755 -16.967 1.00 92.44 78 GLU A O 1
ATOM 585 N N . SER A 1 79 ? 6.632 4.534 -17.758 1.00 90.69 79 SER A N 1
ATOM 586 C CA . SER A 1 79 ? 5.897 4.579 -19.028 1.00 90.69 79 SER A CA 1
ATOM 587 C C . SER A 1 79 ? 6.093 3.300 -19.846 1.00 90.69 79 SER A C 1
ATOM 589 O O . SER A 1 79 ? 5.113 2.705 -20.304 1.00 90.69 79 SER A O 1
ATOM 591 N N . GLN A 1 80 ? 7.334 2.814 -19.961 1.00 89.88 80 GLN A N 1
ATOM 592 C CA . GLN A 1 80 ? 7.639 1.573 -20.676 1.00 89.88 80 GLN A CA 1
ATOM 593 C C . GLN A 1 80 ? 7.046 0.358 -19.949 1.00 89.88 80 GLN A C 1
ATOM 595 O O . GLN A 1 80 ? 6.479 -0.526 -20.592 1.00 89.88 80 GLN A O 1
ATOM 600 N N . LEU A 1 81 ? 7.104 0.328 -18.612 1.00 90.94 81 LEU A N 1
ATOM 601 C CA . LEU A 1 81 ? 6.477 -0.720 -17.805 1.00 90.94 81 LEU A CA 1
ATOM 602 C C . LEU A 1 81 ? 4.960 -0.740 -17.995 1.00 90.94 81 LEU A C 1
ATOM 604 O O . LEU A 1 81 ? 4.396 -1.810 -18.199 1.00 90.94 81 LEU A O 1
ATOM 608 N N . ARG A 1 82 ? 4.286 0.415 -17.997 1.00 91.06 82 ARG A N 1
ATOM 609 C CA . ARG A 1 82 ? 2.835 0.487 -18.224 1.00 91.06 82 ARG A CA 1
ATOM 610 C C . ARG A 1 82 ? 2.440 -0.040 -19.601 1.00 91.06 82 ARG A C 1
ATOM 612 O O . ARG A 1 82 ? 1.432 -0.737 -19.707 1.00 91.06 82 ARG A O 1
ATOM 619 N N . ALA A 1 83 ? 3.213 0.261 -20.644 1.00 89.06 83 ALA A N 1
ATOM 620 C CA . ALA A 1 83 ? 2.980 -0.284 -21.982 1.00 89.06 83 ALA A CA 1
ATOM 621 C C . ALA A 1 83 ? 3.109 -1.820 -21.997 1.00 89.06 83 ALA A C 1
ATOM 623 O O . ALA A 1 83 ? 2.214 -2.516 -22.480 1.00 89.06 83 ALA A O 1
ATOM 624 N N . ILE A 1 84 ? 4.168 -2.358 -21.383 1.00 88.31 84 ILE A N 1
ATOM 625 C CA . ILE A 1 84 ? 4.396 -3.807 -21.272 1.00 88.31 84 ILE A CA 1
ATOM 626 C C . ILE A 1 84 ? 3.288 -4.483 -20.450 1.00 88.31 84 ILE A C 1
ATOM 628 O O . ILE A 1 84 ? 2.739 -5.497 -20.874 1.00 88.31 84 ILE A O 1
ATOM 632 N N . LEU A 1 85 ? 2.912 -3.915 -19.302 1.00 89.56 85 LEU A N 1
ATOM 633 C CA . LEU A 1 85 ? 1.875 -4.466 -18.427 1.00 89.56 85 LEU A CA 1
ATOM 634 C C . LEU A 1 85 ? 0.504 -4.474 -19.108 1.00 89.56 85 LEU A C 1
ATOM 636 O O . LEU A 1 85 ? -0.182 -5.491 -19.056 1.00 89.56 85 LEU A O 1
ATOM 640 N N . ARG A 1 86 ? 0.123 -3.395 -19.811 1.00 89.38 86 ARG A N 1
ATOM 641 C CA . ARG A 1 86 ? -1.113 -3.379 -20.618 1.00 89.38 86 ARG A CA 1
ATOM 642 C C . ARG A 1 86 ? -1.095 -4.460 -21.686 1.00 89.38 86 ARG A C 1
ATOM 644 O O . ARG A 1 86 ? -2.108 -5.110 -21.907 1.00 89.38 86 ARG A O 1
ATOM 651 N N . ARG A 1 87 ? 0.054 -4.687 -22.315 1.00 86.12 87 ARG A N 1
ATOM 652 C CA . ARG A 1 87 ? 0.199 -5.698 -23.357 1.00 86.12 87 ARG A CA 1
ATOM 653 C C . ARG A 1 87 ? 0.089 -7.131 -22.830 1.00 86.12 87 ARG A C 1
ATOM 655 O O . ARG A 1 87 ? -0.552 -7.955 -23.469 1.00 86.12 87 ARG A O 1
ATOM 662 N N . ILE A 1 88 ? 0.744 -7.435 -21.711 1.00 86.19 88 ILE A N 1
ATOM 663 C CA . ILE A 1 88 ? 0.811 -8.799 -21.163 1.00 86.19 88 ILE A CA 1
ATOM 664 C C . ILE A 1 88 ? -0.447 -9.131 -20.352 1.00 86.19 88 ILE A C 1
ATOM 666 O O . ILE A 1 88 ? -0.976 -10.233 -20.463 1.00 86.19 88 ILE A O 1
ATOM 670 N N . HIS A 1 89 ? -0.926 -8.190 -19.536 1.00 84.94 89 HIS A N 1
ATOM 671 C CA . HIS A 1 89 ?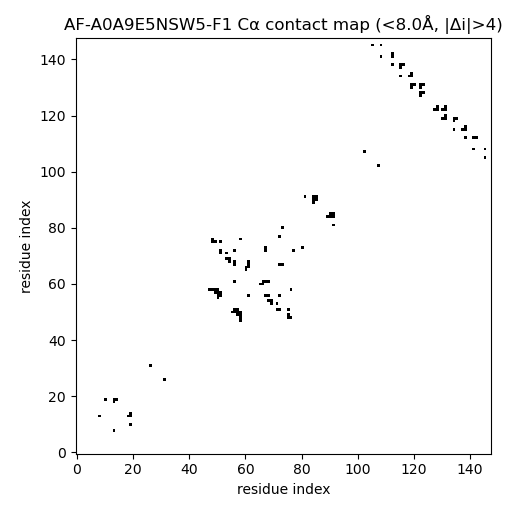 -2.008 -8.415 -18.572 1.00 84.94 89 HIS A CA 1
ATOM 672 C C . HIS A 1 89 ? -3.336 -7.745 -18.951 1.00 84.94 89 HIS A C 1
ATOM 674 O O . HIS A 1 89 ? -4.323 -7.919 -18.241 1.00 84.94 89 HIS A O 1
ATOM 680 N N . GLY A 1 90 ? -3.384 -6.938 -20.016 1.00 86.94 90 GLY A N 1
ATOM 681 C CA . GLY A 1 90 ? -4.580 -6.192 -20.436 1.00 86.94 90 GLY A CA 1
ATOM 682 C C . GLY A 1 90 ? -4.897 -4.945 -19.596 1.00 86.94 90 GLY A C 1
ATOM 683 O O . GLY A 1 90 ? -5.693 -4.109 -20.015 1.00 86.94 90 GLY A O 1
ATOM 684 N N . SER A 1 91 ? -4.271 -4.778 -18.427 1.00 86.38 91 SER A N 1
ATOM 685 C CA . SER A 1 91 ? -4.502 -3.666 -17.498 1.00 86.38 91 SER A CA 1
ATOM 686 C C . SER A 1 91 ? -3.224 -3.314 -16.733 1.00 86.38 91 SER A C 1
ATOM 688 O O . SER A 1 91 ? -2.393 -4.177 -16.4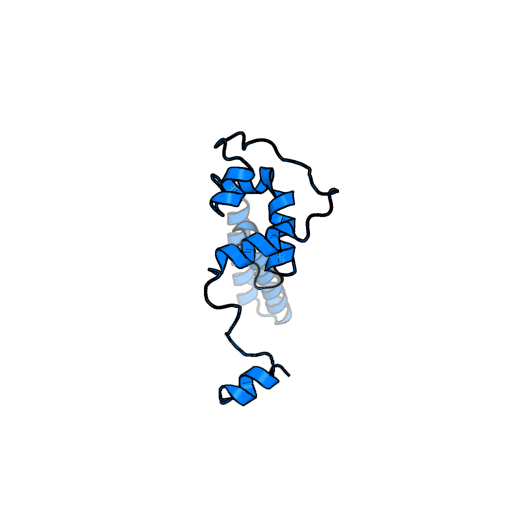58 1.00 86.38 91 SER A O 1
ATOM 690 N N . THR A 1 92 ? -3.080 -2.044 -16.346 1.00 86.38 92 THR A N 1
ATOM 691 C CA . THR A 1 92 ? -2.048 -1.592 -15.391 1.00 86.38 92 THR A CA 1
ATOM 692 C C . THR A 1 92 ? -2.524 -1.583 -13.940 1.00 86.38 92 THR A C 1
ATOM 694 O O . THR A 1 92 ? -1.767 -1.189 -13.058 1.00 86.38 92 THR A O 1
ATOM 697 N N . TYR A 1 93 ? -3.776 -1.962 -13.687 1.00 84.75 93 TYR A N 1
ATOM 698 C CA . TYR A 1 93 ? -4.390 -1.951 -12.363 1.00 84.75 93 TYR A CA 1
ATOM 699 C C . TYR A 1 93 ? -4.759 -3.364 -11.931 1.00 84.75 93 TYR A C 1
ATOM 701 O O . TYR A 1 93 ? -5.421 -4.101 -12.665 1.00 84.75 93 TYR A O 1
ATOM 709 N N . HIS A 1 94 ? -4.353 -3.721 -10.714 1.00 84.06 94 HIS A N 1
ATOM 710 C CA . HIS A 1 94 ? -4.773 -4.955 -10.068 1.00 84.06 94 HIS A CA 1
ATOM 711 C C . HIS A 1 94 ? -6.171 -4.770 -9.465 1.00 84.06 94 HIS A C 1
ATOM 713 O O . HIS A 1 94 ? -6.361 -3.909 -8.612 1.00 84.06 94 HIS A O 1
ATOM 719 N N . LEU A 1 95 ? -7.136 -5.586 -9.894 1.00 82.31 95 LEU A N 1
ATOM 720 C CA . LEU A 1 95 ? -8.517 -5.579 -9.380 1.00 82.31 95 LEU A CA 1
ATOM 721 C C . LEU A 1 95 ? -8.784 -6.690 -8.344 1.00 82.31 95 LEU A C 1
ATOM 723 O O . LEU A 1 95 ? -9.925 -6.901 -7.944 1.00 82.31 95 LEU A O 1
ATOM 727 N N . GLY A 1 96 ? -7.753 -7.445 -7.952 1.00 81.38 96 GLY A N 1
ATOM 728 C CA . GLY A 1 96 ? -7.874 -8.563 -7.019 1.00 81.38 96 GLY A CA 1
ATOM 729 C C . GLY A 1 96 ? -7.755 -8.150 -5.552 1.00 81.38 96 GLY A C 1
ATOM 730 O O . GLY A 1 96 ? -8.111 -7.042 -5.154 1.00 81.38 96 GLY A O 1
ATOM 731 N N . LYS A 1 97 ? -7.253 -9.071 -4.723 1.00 81.31 97 LYS A N 1
ATOM 732 C CA . LYS A 1 97 ? -7.068 -8.834 -3.288 1.00 81.31 97 LYS A CA 1
ATOM 733 C C . LYS A 1 97 ? -6.045 -7.720 -3.081 1.00 81.31 97 LYS A C 1
ATOM 735 O O . LYS A 1 97 ? -4.857 -7.901 -3.330 1.00 81.31 97 LYS A O 1
ATOM 740 N N . VAL A 1 98 ? -6.515 -6.579 -2.596 1.00 78.94 98 VAL A N 1
ATOM 741 C CA . VAL A 1 98 ? -5.655 -5.478 -2.173 1.00 78.94 98 VAL A CA 1
ATOM 742 C C . VAL A 1 98 ? -5.156 -5.780 -0.765 1.00 78.94 98 VAL A C 1
ATOM 744 O O . VAL A 1 98 ? -5.936 -6.161 0.108 1.00 78.94 98 VAL A O 1
ATOM 747 N N . TYR A 1 99 ? -3.852 -5.619 -0.543 1.00 80.19 99 TYR A N 1
ATOM 748 C CA . TYR A 1 99 ? -3.306 -5.626 0.807 1.00 80.19 99 TYR A CA 1
ATOM 749 C C . TYR A 1 99 ? -3.887 -4.435 1.569 1.00 80.19 99 TYR A C 1
ATOM 751 O O . TYR A 1 99 ? -3.590 -3.283 1.254 1.00 80.19 99 TYR A O 1
ATOM 759 N N . VAL A 1 100 ? -4.730 -4.721 2.555 1.00 77.12 100 VAL A N 1
ATOM 760 C CA . VAL A 1 100 ? -5.143 -3.729 3.540 1.00 77.12 100 VAL A CA 1
ATOM 761 C C . VAL A 1 100 ? -4.093 -3.794 4.644 1.00 77.12 100 VAL A C 1
ATOM 763 O O . VAL A 1 100 ? -3.995 -4.841 5.292 1.00 77.12 100 VAL A O 1
ATOM 766 N N . PRO A 1 101 ? -3.261 -2.753 4.831 1.00 73.94 101 PRO A N 1
ATOM 767 C CA . PRO A 1 101 ? -2.325 -2.745 5.941 1.00 73.94 101 PRO A CA 1
ATOM 768 C C . PRO A 1 101 ? -3.095 -2.956 7.249 1.00 73.94 101 PRO A C 1
ATOM 770 O O . PRO A 1 101 ? -4.233 -2.484 7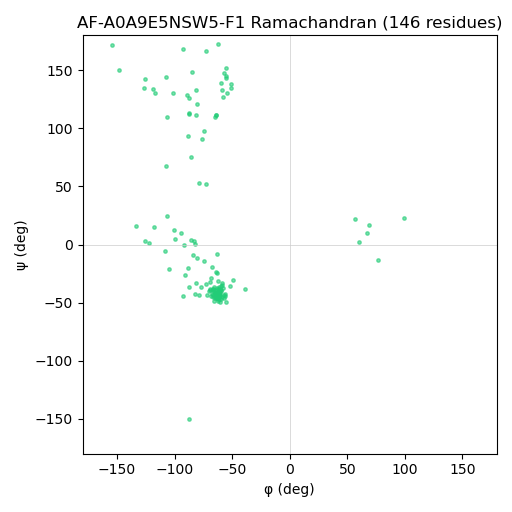.355 1.00 73.94 101 PRO A O 1
ATOM 773 N N . PRO A 1 102 ? -2.511 -3.663 8.235 1.00 77.31 102 PRO A N 1
ATOM 774 C CA . PRO A 1 102 ? -3.104 -3.713 9.561 1.00 77.31 102 PRO A CA 1
ATOM 775 C C . PRO A 1 102 ? -3.374 -2.276 10.001 1.00 77.31 102 PRO A C 1
ATOM 777 O O . PRO A 1 102 ? -2.551 -1.383 9.766 1.00 77.31 102 PRO A O 1
ATOM 780 N N . ALA A 1 103 ? -4.566 -2.046 10.551 1.00 76.44 103 ALA A N 1
ATOM 781 C CA . ALA A 1 103 ? -4.926 -0.739 11.065 1.00 76.44 103 ALA A CA 1
ATOM 782 C C . ALA A 1 103 ? -3.810 -0.268 12.007 1.00 76.44 103 ALA A C 1
ATOM 784 O O . ALA A 1 103 ? -3.237 -1.062 12.756 1.00 76.44 103 ALA A O 1
ATOM 785 N N . SER A 1 104 ? -3.445 1.013 11.920 1.00 83.06 104 SER A N 1
ATOM 786 C CA . SER A 1 104 ? -2.477 1.565 12.864 1.00 83.06 104 SER A CA 1
ATOM 787 C C . SER A 1 104 ? -2.983 1.328 14.285 1.00 83.06 104 SER A C 1
ATOM 789 O O . SER A 1 104 ? -4.195 1.300 14.509 1.00 83.06 104 SER A O 1
ATOM 791 N N . GLU A 1 105 ? -2.084 1.208 15.264 1.00 82.62 105 GLU A N 1
ATOM 792 C CA . GLU A 1 105 ? -2.516 1.049 16.658 1.00 82.62 105 GLU A CA 1
ATOM 793 C C . GLU A 1 105 ? -3.512 2.142 17.074 1.00 82.62 105 GLU A C 1
ATOM 795 O O . GLU A 1 105 ? -4.468 1.869 17.793 1.00 82.62 105 GLU A O 1
ATOM 800 N N . ALA A 1 106 ? -3.337 3.365 16.565 1.00 83.56 106 ALA A N 1
ATOM 801 C CA . ALA A 1 106 ? -4.264 4.470 16.777 1.00 83.56 106 ALA A CA 1
ATOM 802 C C . ALA A 1 106 ? -5.661 4.199 16.184 1.00 83.56 106 ALA A C 1
ATOM 804 O O . ALA A 1 106 ? -6.668 4.421 16.856 1.00 83.56 106 ALA A O 1
ATOM 805 N N . ALA A 1 107 ? -5.738 3.689 14.951 1.00 85.38 107 ALA A N 1
ATOM 806 C CA . ALA A 1 107 ? -7.004 3.334 14.313 1.00 85.38 107 ALA A CA 1
ATOM 807 C C . ALA A 1 107 ? -7.699 2.162 15.031 1.00 85.38 107 ALA A C 1
ATOM 809 O O . ALA A 1 107 ? -8.912 2.201 15.242 1.00 85.38 107 ALA A O 1
ATOM 810 N N . ASP A 1 108 ? -6.936 1.167 15.486 1.00 88.38 108 ASP A N 1
ATOM 811 C CA . ASP A 1 108 ? -7.451 0.048 16.279 1.00 88.38 108 ASP A CA 1
ATOM 812 C C . ASP A 1 108 ? -7.978 0.497 17.646 1.00 88.38 108 ASP A C 1
ATOM 814 O O . ASP A 1 108 ? -9.073 0.098 18.058 1.00 88.38 108 ASP A O 1
ATOM 818 N N . ARG A 1 109 ? -7.236 1.358 18.354 1.00 89.12 109 ARG A N 1
ATOM 819 C CA . ARG A 1 109 ? -7.670 1.946 19.631 1.00 89.12 109 ARG A CA 1
ATOM 820 C C . ARG A 1 109 ? -8.947 2.767 19.446 1.00 89.12 109 ARG A C 1
ATOM 822 O O . ARG A 1 109 ? -9.898 2.575 20.204 1.00 89.12 109 ARG A O 1
ATOM 829 N N . ALA A 1 110 ? -9.028 3.590 18.398 1.00 89.50 110 ALA A N 1
ATOM 830 C CA . ALA A 1 110 ? -10.229 4.361 18.072 1.00 89.50 110 ALA A CA 1
ATOM 831 C C . ALA A 1 110 ? -11.443 3.458 17.774 1.00 89.50 110 ALA A C 1
ATOM 833 O O . ALA A 1 110 ? -12.544 3.705 18.276 1.00 89.50 110 ALA A O 1
ATOM 834 N N . ALA A 1 111 ? -11.250 2.373 17.017 1.00 91.44 111 ALA A N 1
ATOM 835 C CA . ALA A 1 111 ? -12.309 1.409 16.720 1.00 91.44 111 ALA A CA 1
ATOM 836 C C . ALA A 1 111 ? -12.797 0.674 17.982 1.00 91.44 111 ALA A C 1
ATOM 838 O O . ALA A 1 111 ? -14.007 0.506 18.179 1.00 91.44 111 ALA A O 1
ATOM 839 N N . ARG A 1 112 ? -11.875 0.276 18.870 1.00 93.19 112 ARG A N 1
ATOM 840 C CA . ARG A 1 112 ? -12.199 -0.337 20.170 1.00 93.19 112 ARG A CA 1
ATOM 841 C C . ARG A 1 112 ? -12.978 0.621 21.065 1.00 93.19 112 ARG A C 1
ATOM 843 O O . ARG A 1 112 ? -14.008 0.221 21.606 1.00 93.19 112 ARG A O 1
ATOM 850 N N . LEU A 1 113 ? -12.551 1.880 21.155 1.00 95.56 113 LEU A N 1
ATOM 851 C CA . LEU A 1 113 ? -13.231 2.926 21.919 1.00 95.56 113 LEU A CA 1
ATOM 852 C C . LEU A 1 113 ? -14.668 3.146 21.419 1.00 95.56 113 LEU A C 1
ATOM 854 O O . LEU A 1 113 ? -15.615 3.138 22.206 1.00 95.56 113 LEU A O 1
ATOM 858 N N . ALA A 1 114 ? -14.856 3.255 20.100 1.00 95.75 114 ALA A N 1
ATOM 859 C CA . ALA A 1 114 ? -16.181 3.361 19.488 1.00 95.75 114 ALA A CA 1
ATOM 860 C C . ALA A 1 114 ? -17.053 2.120 19.766 1.00 95.75 114 ALA A C 1
ATOM 862 O O . ALA A 1 114 ? -18.265 2.223 19.971 1.00 95.75 114 ALA A O 1
ATOM 863 N N . GLY A 1 115 ? -16.448 0.930 19.795 1.00 97.19 115 GLY A N 1
ATOM 864 C CA . GLY A 1 115 ? -17.104 -0.308 20.211 1.00 97.19 115 GLY A CA 1
ATOM 865 C C . GLY A 1 115 ? -17.569 -0.278 21.668 1.00 97.19 115 GLY A C 1
ATOM 866 O O . GLY A 1 115 ? -18.726 -0.597 21.940 1.00 97.19 115 GLY A O 1
ATOM 867 N N . LEU A 1 116 ? -16.700 0.131 22.595 1.00 97.69 116 LEU A N 1
ATOM 868 C CA . LEU A 1 116 ? -17.019 0.226 24.022 1.00 97.69 116 LEU A CA 1
ATOM 869 C C . LEU A 1 116 ? -18.108 1.266 24.297 1.00 97.69 116 LEU A C 1
ATOM 871 O O . LEU A 1 116 ? -19.042 0.966 25.031 1.00 97.69 116 LEU A O 1
ATOM 875 N N . ARG A 1 117 ? -18.066 2.435 23.646 1.00 97.44 117 ARG A N 1
ATOM 876 C CA . ARG A 1 117 ? -19.112 3.466 23.776 1.00 97.44 117 ARG A CA 1
ATOM 877 C C . ARG A 1 117 ? -20.490 2.960 23.341 1.00 97.44 117 ARG A C 1
ATOM 879 O O . ARG A 1 117 ? -21.474 3.216 24.026 1.00 97.44 117 ARG A O 1
ATOM 886 N N . ARG A 1 118 ? -20.566 2.174 22.258 1.00 98.12 118 ARG A N 1
ATOM 887 C CA . ARG A 1 118 ? -21.823 1.518 21.842 1.00 98.12 118 ARG A CA 1
ATOM 888 C C . ARG A 1 118 ? -22.313 0.498 22.869 1.00 98.12 118 ARG A C 1
ATOM 890 O O . ARG A 1 118 ? -23.497 0.479 23.180 1.00 98.12 118 ARG A O 1
ATOM 897 N N . LYS A 1 119 ? -21.415 -0.327 23.414 1.00 97.69 119 LYS A N 1
ATOM 898 C CA . LYS A 1 119 ? -21.768 -1.308 24.454 1.00 97.69 119 LYS A CA 1
ATOM 899 C C . LYS A 1 119 ? -22.214 -0.636 25.753 1.00 97.69 119 LYS A C 1
ATOM 901 O O . LYS A 1 119 ? -23.118 -1.145 26.404 1.00 97.69 119 LYS A O 1
ATOM 906 N N . LEU A 1 120 ? -21.598 0.489 26.117 1.00 98.19 120 LEU A N 1
ATOM 907 C CA . LEU A 1 120 ? -22.001 1.289 27.271 1.00 98.19 120 LEU A CA 1
ATOM 908 C C . LEU A 1 120 ? -23.434 1.787 27.094 1.00 98.19 120 LEU A C 1
ATOM 910 O O . LEU A 1 120 ? -24.251 1.586 27.983 1.00 98.19 120 LEU A O 1
ATOM 914 N N . GLN A 1 121 ? -23.740 2.370 25.932 1.00 97.94 121 GLN A N 1
ATOM 915 C CA . GLN A 1 121 ? -25.085 2.845 25.619 1.00 97.94 121 GLN A CA 1
ATOM 916 C C . GLN A 1 121 ? -26.121 1.717 25.736 1.00 97.94 121 GLN A C 1
ATOM 918 O O . GLN A 1 121 ? -27.136 1.886 26.400 1.00 97.94 121 GLN A O 1
ATOM 923 N N . GLN A 1 122 ? -25.819 0.540 25.180 1.00 98.12 122 GLN A N 1
ATOM 924 C CA . GLN A 1 122 ? -26.686 -0.638 25.285 1.00 98.12 122 GLN A CA 1
ATOM 925 C C . GLN A 1 122 ? -26.885 -1.112 26.732 1.00 98.12 122 GLN A C 1
ATOM 927 O O . GLN A 1 122 ? -27.993 -1.485 27.100 1.00 98.12 122 GLN A O 1
ATOM 932 N N . ALA A 1 123 ? -25.833 -1.107 27.558 1.00 97.94 123 ALA A N 1
ATOM 933 C CA . ALA A 1 123 ? -25.936 -1.492 28.966 1.00 97.94 123 ALA A CA 1
ATOM 934 C C . ALA A 1 123 ? -26.795 -0.501 29.768 1.00 97.94 123 ALA A C 1
ATOM 936 O O . ALA A 1 123 ? -27.588 -0.921 30.602 1.00 97.94 123 ALA A O 1
ATOM 937 N N . VAL A 1 124 ? -26.681 0.800 29.478 1.00 97.44 124 VAL A N 1
ATOM 938 C CA . VAL A 1 124 ? -27.512 1.845 30.096 1.00 97.44 124 VAL A CA 1
ATOM 939 C C . VAL A 1 124 ? -28.977 1.707 29.681 1.00 97.44 124 VAL A C 1
ATOM 941 O O . VAL A 1 124 ? -29.851 1.769 30.537 1.00 97.44 124 VAL A O 1
ATOM 944 N N . GLU A 1 125 ? -29.251 1.483 28.394 1.00 98.12 125 GLU A N 1
ATOM 945 C CA . GLU A 1 125 ? -30.612 1.257 27.880 1.00 98.12 125 GLU A CA 1
ATOM 946 C C . GLU A 1 125 ? -31.264 -0.002 28.464 1.00 98.12 125 GLU A C 1
ATOM 948 O O . GLU A 1 125 ? -32.478 -0.039 28.641 1.00 98.12 125 GLU A O 1
ATOM 953 N N . ALA A 1 126 ? -30.461 -1.019 28.779 1.00 98.00 126 ALA A N 1
ATOM 954 C CA . ALA A 1 126 ? -30.907 -2.248 29.426 1.00 98.00 126 ALA A CA 1
ATOM 955 C C . ALA A 1 126 ? -30.951 -2.163 30.966 1.00 98.00 126 ALA A C 1
ATOM 957 O O . ALA A 1 126 ? -31.214 -3.177 31.607 1.00 98.00 126 ALA A O 1
ATOM 958 N N . GLU A 1 127 ? -30.660 -0.995 31.554 1.00 97.50 127 GLU A N 1
ATOM 959 C CA . GLU A 1 127 ? -30.570 -0.772 33.008 1.00 97.50 127 GLU A CA 1
ATOM 960 C C . GLU A 1 127 ? -29.550 -1.688 33.730 1.00 97.50 127 GLU A C 1
ATOM 962 O O . GLU A 1 127 ? -29.598 -1.879 34.946 1.00 97.50 127 GLU A O 1
ATOM 967 N N . ASP A 1 128 ? -28.565 -2.223 33.000 1.00 98.00 128 ASP A N 1
ATOM 968 C CA . ASP A 1 128 ? -27.469 -3.039 33.534 1.00 98.00 128 ASP A CA 1
ATOM 969 C C . ASP A 1 128 ? -26.325 -2.130 34.017 1.00 98.00 128 ASP A C 1
ATOM 971 O O . ASP A 1 128 ? -25.293 -1.936 33.359 1.00 98.00 128 ASP A O 1
ATOM 975 N N . PHE A 1 129 ? -26.542 -1.503 35.175 1.00 96.12 129 PHE A N 1
ATOM 976 C CA . PHE A 1 129 ? -25.631 -0.494 35.722 1.00 96.12 129 PHE A CA 1
ATOM 977 C C . PHE A 1 129 ? -24.277 -1.059 36.166 1.00 96.12 129 PHE A C 1
ATOM 979 O O . PHE A 1 129 ? -23.271 -0.348 36.095 1.00 96.12 129 PHE A O 1
ATOM 986 N N . GLU A 1 130 ? -24.222 -2.325 36.588 1.00 97.81 130 GLU A N 1
ATOM 987 C CA . GLU A 1 130 ? -22.967 -2.988 36.958 1.00 97.81 130 GLU A CA 1
ATOM 988 C C . GLU A 1 130 ? -22.074 -3.146 35.723 1.00 97.81 130 GLU A C 1
ATOM 990 O O . GLU A 1 130 ? -20.922 -2.698 35.708 1.00 97.81 130 GLU A O 1
ATOM 995 N N . ARG A 1 131 ? -22.640 -3.663 34.627 1.00 96.50 131 ARG A N 1
ATOM 996 C 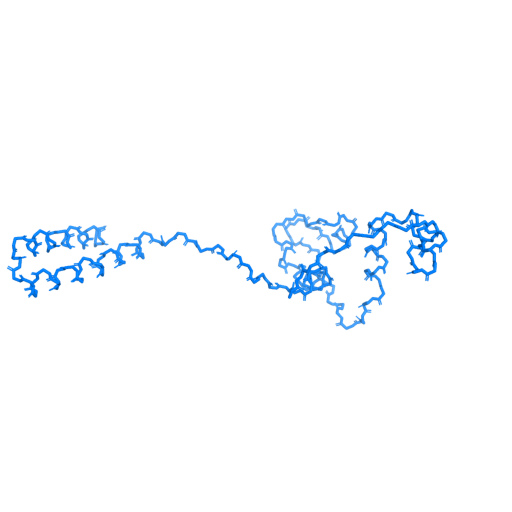CA . ARG A 1 131 ? -21.933 -3.771 33.352 1.00 96.50 131 ARG A CA 1
ATOM 997 C C . ARG A 1 131 ? -21.560 -2.405 32.782 1.00 96.50 131 ARG A C 1
ATOM 999 O O . ARG A 1 131 ? -20.461 -2.248 32.246 1.00 96.50 131 ARG A O 1
ATOM 1006 N N . ALA A 1 132 ? -22.438 -1.410 32.898 1.00 97.88 132 ALA A N 1
ATOM 1007 C CA . ALA A 1 132 ? -22.148 -0.048 32.461 1.00 97.88 132 ALA A CA 1
ATOM 1008 C C . ALA A 1 132 ? -20.949 0.553 33.217 1.00 97.88 132 ALA A C 1
ATOM 1010 O O . ALA A 1 132 ? -20.080 1.169 32.595 1.00 97.88 132 ALA A O 1
ATOM 1011 N N . ALA A 1 133 ? -20.852 0.333 34.534 1.00 97.94 133 ALA A N 1
ATOM 1012 C CA . ALA A 1 133 ? -19.710 0.774 35.331 1.00 97.94 133 ALA A CA 1
ATOM 1013 C C . ALA A 1 133 ? -18.402 0.117 34.860 1.00 97.94 133 ALA A C 1
ATOM 1015 O O . ALA A 1 133 ? -17.434 0.831 34.595 1.00 97.94 133 ALA A O 1
ATOM 1016 N N . MET A 1 134 ? -18.402 -1.204 34.642 1.00 97.81 134 MET A N 1
ATOM 1017 C CA . MET A 1 134 ? -17.231 -1.924 34.120 1.00 97.81 134 MET A CA 1
ATOM 1018 C C . MET A 1 134 ? -16.781 -1.392 32.752 1.00 97.81 134 MET A C 1
ATOM 1020 O O . MET A 1 134 ? -15.593 -1.166 32.528 1.00 97.81 134 MET A O 1
ATOM 1024 N N . ILE A 1 135 ? -17.719 -1.165 31.825 1.00 98.06 135 ILE A N 1
ATOM 1025 C CA . ILE A 1 135 ? -17.399 -0.655 30.482 1.00 98.06 135 ILE A CA 1
ATOM 1026 C C . ILE A 1 135 ? -16.864 0.781 30.557 1.00 98.06 135 ILE A C 1
ATOM 1028 O O . ILE A 1 135 ? -15.944 1.132 29.820 1.00 98.06 135 ILE A O 1
ATOM 1032 N N . ARG A 1 136 ? -17.412 1.622 31.440 1.00 97.56 136 ARG A N 1
ATOM 1033 C CA . ARG A 1 136 ? -16.922 2.991 31.645 1.00 97.56 136 ARG A CA 1
ATOM 1034 C C . ARG A 1 136 ? -15.472 2.996 32.129 1.00 97.56 136 ARG A C 1
ATOM 1036 O O . ARG A 1 136 ? -14.687 3.816 31.659 1.00 97.56 136 ARG A O 1
ATOM 1043 N N . ASP A 1 137 ? -15.119 2.097 33.038 1.00 97.62 137 ASP A N 1
ATOM 1044 C CA . ASP A 1 137 ? -13.755 2.014 33.557 1.00 97.62 137 ASP A CA 1
ATOM 1045 C C . ASP A 1 137 ? -12.786 1.512 32.462 1.00 97.62 137 ASP A C 1
ATOM 1047 O O . ASP A 1 137 ? -11.737 2.118 32.259 1.00 97.62 137 ASP A O 1
ATOM 1051 N N . GLN A 1 138 ? -13.204 0.550 31.626 1.00 96.88 138 GLN A N 1
ATOM 1052 C CA . GLN A 1 138 ? -12.453 0.135 30.425 1.00 96.88 138 GLN A CA 1
ATOM 1053 C C . GLN A 1 138 ? -12.244 1.267 29.407 1.00 96.88 138 GLN A C 1
ATOM 1055 O O . GLN A 1 138 ? -11.191 1.351 28.774 1.00 96.88 138 GLN A O 1
ATOM 1060 N N . ILE A 1 139 ? -13.246 2.133 29.213 1.00 97.25 139 ILE A N 1
ATOM 1061 C CA . ILE A 1 139 ? -13.123 3.308 28.337 1.00 97.25 139 ILE A CA 1
ATOM 1062 C C . ILE A 1 139 ? -12.054 4.253 28.884 1.00 97.25 139 ILE A C 1
ATOM 1064 O O . ILE A 1 139 ? -11.185 4.669 28.125 1.00 97.25 139 ILE A O 1
ATOM 1068 N N . ARG A 1 140 ? -12.077 4.538 30.191 1.00 96.62 140 ARG A N 1
ATOM 1069 C CA . ARG A 1 140 ? -11.100 5.427 30.837 1.00 96.62 140 ARG A CA 1
ATOM 1070 C C . ARG A 1 140 ? -9.674 4.900 30.733 1.00 96.62 140 ARG A C 1
ATOM 1072 O O . ARG A 1 140 ? -8.773 5.672 30.433 1.00 96.62 140 ARG A O 1
ATOM 1079 N N . GLU A 1 141 ? -9.471 3.605 30.960 1.00 95.38 141 GLU A N 1
ATOM 1080 C CA . GLU A 1 141 ? -8.156 2.970 30.809 1.00 95.38 141 GLU A CA 1
ATOM 1081 C C . GLU A 1 141 ? -7.633 3.091 29.373 1.00 95.38 141 GLU A C 1
ATOM 1083 O O . GLU A 1 141 ? -6.468 3.427 29.157 1.00 95.38 141 GLU A O 1
ATOM 1088 N N . LEU A 1 142 ? -8.501 2.858 28.383 1.00 93.19 142 LEU A N 1
ATOM 1089 C CA . LEU A 1 142 ? -8.124 2.954 26.978 1.00 93.19 142 LEU A CA 1
ATOM 1090 C C . LEU A 1 142 ? -7.850 4.403 26.545 1.00 93.19 142 LEU A C 1
ATOM 1092 O O . LEU A 1 142 ? -6.924 4.619 25.771 1.00 93.19 142 LEU A O 1
ATOM 1096 N N . GLU A 1 143 ? -8.621 5.378 27.034 1.00 92.88 143 GLU A N 1
ATOM 1097 C CA . GLU A 1 143 ? -8.394 6.813 26.786 1.00 92.88 143 GLU A CA 1
ATOM 1098 C C . GLU A 1 143 ? -7.077 7.280 27.416 1.00 92.88 143 GLU A C 1
ATOM 1100 O O . GLU A 1 143 ? -6.253 7.878 26.730 1.00 92.88 143 GLU A O 1
ATOM 1105 N N . ALA A 1 144 ? -6.806 6.898 28.667 1.00 92.00 144 ALA A N 1
ATOM 1106 C CA . ALA A 1 144 ? -5.542 7.216 29.330 1.00 92.00 144 ALA A CA 1
ATOM 1107 C C . ALA A 1 144 ? -4.325 6.640 28.585 1.00 92.00 144 ALA A C 1
ATOM 1109 O O . ALA A 1 144 ? -3.283 7.281 28.516 1.00 92.00 144 ALA A O 1
ATOM 1110 N N . ALA A 1 145 ? -4.456 5.449 27.992 1.00 86.31 145 ALA A N 1
ATOM 1111 C CA . ALA A 1 145 ? -3.406 4.840 27.177 1.00 86.31 145 ALA A CA 1
ATOM 1112 C C . ALA A 1 145 ? -3.243 5.476 25.780 1.00 86.31 145 ALA A C 1
ATOM 1114 O O . ALA A 1 145 ? -2.276 5.166 25.084 1.00 86.31 145 ALA A O 1
ATOM 1115 N N . ILE A 1 146 ? -4.197 6.291 25.319 1.00 84.00 146 ILE A N 1
ATOM 1116 C CA . ILE A 1 146 ? -4.088 7.076 24.077 1.00 84.00 146 ILE A CA 1
ATOM 1117 C C . ILE A 1 146 ? -3.410 8.424 24.352 1.00 84.00 146 ILE A C 1
ATOM 1119 O O . ILE A 1 146 ? -2.652 8.889 23.505 1.00 84.00 146 ILE A O 1
ATOM 1123 N N . ASP A 1 147 ? -3.680 9.022 25.514 1.00 76.62 147 ASP A N 1
ATOM 1124 C CA . ASP A 1 147 ? -3.173 10.344 25.903 1.00 76.62 147 ASP A CA 1
ATOM 1125 C C . ASP A 1 147 ? -1.751 10.319 26.512 1.00 76.62 147 ASP A C 1
ATOM 1127 O O . ASP A 1 147 ? -1.165 11.382 26.731 1.00 76.62 147 ASP A O 1
ATOM 1131 N N . ALA A 1 148 ? -1.206 9.128 26.791 1.00 63.59 148 ALA A N 1
ATOM 1132 C CA . ALA A 1 148 ? 0.152 8.892 27.303 1.00 63.59 148 ALA A CA 1
ATOM 1133 C C . ALA A 1 148 ? 1.172 8.647 26.180 1.00 63.59 148 ALA A C 1
ATOM 1135 O O . ALA A 1 148 ? 2.298 9.184 26.297 1.00 63.59 148 ALA A O 1
#

Solvent-accessible surface area (backbone atoms only — not comparable to full-atom values): 9318 Å² total; per-residue (Å²): 137,92,79,89,83,89,82,90,68,56,74,69,60,27,41,77,70,70,62,52,78,77,85,69,77,82,62,54,71,67,53,53,53,50,53,57,64,66,78,70,71,65,82,86,71,74,78,77,55,71,52,32,91,88,71,57,49,35,64,66,53,28,68,73,68,74,47,76,80,49,81,69,38,58,69,63,41,38,70,63,49,45,55,50,35,32,70,77,68,72,42,84,67,88,87,68,93,72,87,71,73,79,69,50,71,67,54,48,50,52,52,50,50,55,50,46,54,52,51,30,52,52,24,54,78,68,68,36,59,68,61,24,50,55,43,52,51,53,47,50,54,54,50,53,67,71,77,106

Secondary structure (DSSP, 8-state):
----------HHHHHHTT--TTS-TT--HHHHHHHHHHTT--GGG---PPPPTTT---HHHHHHHS--SSTTHHHHTHHHHHHHHHHHHS-SS--S----PPPPHHHHHHHHHHHHHHHHHHHHHTT-HHHHHHHHHHHHHHHHHHH-